Protein AF-A0A5J4QXN6-F1 (afdb_monomer)

Nearest PDB structures (foldseek):
  5jem-assembly2_F  TM=5.498E-01  e=8.122E+00  Homo sapiens

pLDDT: mean 82.87, std 13.61, range [43.97, 97.0]

Structure (mmCIF, N/CA/C/O backbone):
data_AF-A0A5J4QXN6-F1
#
_entry.id   AF-A0A5J4QXN6-F1
#
loop_
_atom_site.group_PDB
_atom_site.id
_atom_site.type_symbol
_atom_site.label_atom_id
_atom_site.label_alt_id
_atom_site.label_comp_id
_atom_site.label_asym_id
_atom_site.label_entity_id
_atom_site.label_seq_id
_atom_site.pdbx_PDB_ins_code
_atom_site.Cartn_x
_atom_site.Cartn_y
_atom_site.Cartn_z
_atom_site.occupancy
_atom_site.B_iso_or_equiv
_atom_site.auth_seq_id
_atom_site.auth_comp_id
_atom_site.auth_asym_id
_atom_site.auth_atom_id
_atom_site.pdbx_PDB_model_num
ATOM 1 N N . MET A 1 1 ? 1.321 15.694 -5.511 1.00 43.97 1 MET A N 1
ATOM 2 C CA . MET A 1 1 ? 0.895 14.464 -4.817 1.00 43.97 1 MET A CA 1
ATOM 3 C C . MET A 1 1 ? -0.142 13.798 -5.688 1.00 43.97 1 MET A C 1
ATOM 5 O O . MET A 1 1 ? -1.158 14.418 -5.972 1.00 43.97 1 MET A O 1
ATOM 9 N N . GLU A 1 2 ? 0.158 12.606 -6.192 1.00 50.16 2 GLU A N 1
ATOM 10 C CA . GLU A 1 2 ? -0.823 11.785 -6.899 1.00 50.16 2 GLU A CA 1
ATOM 11 C C . GLU A 1 2 ? -1.932 11.427 -5.901 1.00 50.16 2 GLU A C 1
ATOM 13 O O . GLU A 1 2 ? -1.649 10.930 -4.809 1.00 50.16 2 GLU A O 1
ATOM 18 N N . THR A 1 3 ? -3.184 11.758 -6.210 1.00 52.06 3 THR A N 1
ATOM 19 C CA . THR A 1 3 ? -4.310 11.427 -5.333 1.00 52.06 3 THR A CA 1
ATOM 20 C C . THR A 1 3 ? -4.547 9.924 -5.422 1.00 52.06 3 THR A C 1
ATOM 22 O O . THR A 1 3 ? -5.150 9.442 -6.379 1.00 52.06 3 THR A O 1
ATOM 25 N N . ASN A 1 4 ? -4.049 9.165 -4.443 1.00 65.88 4 ASN A N 1
ATOM 26 C CA . ASN A 1 4 ? -4.338 7.738 -4.361 1.00 65.88 4 ASN A CA 1
ATOM 27 C C . ASN A 1 4 ? -5.810 7.551 -3.990 1.00 65.88 4 ASN A C 1
ATOM 29 O O . ASN A 1 4 ? -6.217 7.757 -2.849 1.00 65.88 4 ASN A O 1
ATOM 33 N N . LEU A 1 5 ? -6.621 7.179 -4.978 1.00 70.00 5 LEU A N 1
ATOM 34 C CA . LEU A 1 5 ? -8.036 6.903 -4.775 1.00 70.00 5 LEU A CA 1
ATOM 35 C C . LEU A 1 5 ? -8.199 5.607 -3.977 1.00 70.00 5 LEU A C 1
ATOM 37 O O . LEU A 1 5 ? -7.790 4.526 -4.404 1.00 70.00 5 LEU A O 1
ATOM 41 N N . LEU A 1 6 ? -8.823 5.724 -2.809 1.00 75.25 6 LEU A N 1
ATOM 42 C CA . LEU A 1 6 ? -9.178 4.583 -1.979 1.00 75.25 6 LEU A CA 1
ATOM 43 C C . LEU A 1 6 ? -10.405 3.883 -2.562 1.00 75.25 6 LEU A C 1
ATOM 45 O O . LEU A 1 6 ? -11.435 4.510 -2.811 1.00 75.25 6 LEU A O 1
ATOM 49 N N . THR A 1 7 ? -10.329 2.565 -2.747 1.00 82.62 7 THR A N 1
ATOM 50 C CA . THR A 1 7 ? -11.514 1.773 -3.092 1.00 82.62 7 THR A CA 1
ATOM 51 C C . THR A 1 7 ? -12.208 1.312 -1.816 1.00 82.62 7 THR A C 1
ATOM 53 O O . THR A 1 7 ? -11.559 0.930 -0.841 1.00 82.62 7 THR A O 1
ATOM 56 N N . LYS A 1 8 ? -13.546 1.282 -1.825 1.00 87.62 8 LYS A N 1
ATOM 57 C CA . LYS A 1 8 ? -14.343 0.770 -0.696 1.00 87.62 8 LYS A CA 1
ATOM 58 C C . LYS A 1 8 ? -13.886 -0.627 -0.260 1.00 87.62 8 LYS A C 1
ATOM 60 O O . LYS A 1 8 ? -13.787 -0.904 0.928 1.00 87.62 8 LYS A O 1
ATOM 65 N N . GLN A 1 9 ? -13.595 -1.496 -1.227 1.00 87.50 9 GLN A N 1
ATOM 66 C CA . GLN A 1 9 ? -13.135 -2.856 -0.961 1.00 87.50 9 GLN A CA 1
ATOM 67 C C . GLN A 1 9 ? -11.784 -2.875 -0.244 1.00 87.50 9 GLN A C 1
ATOM 69 O O . GLN A 1 9 ? -11.619 -3.639 0.704 1.00 87.50 9 GLN A O 1
ATOM 74 N N . ARG A 1 10 ? -10.835 -2.024 -0.654 1.00 84.12 10 ARG A N 1
ATOM 75 C CA . ARG A 1 10 ? -9.535 -1.941 0.011 1.00 84.12 10 ARG A CA 1
ATOM 76 C C . ARG A 1 10 ? -9.668 -1.433 1.439 1.00 84.12 10 ARG A C 1
ATOM 78 O O . ARG A 1 10 ? -9.068 -2.013 2.335 1.00 84.12 10 ARG A O 1
ATOM 85 N N . VAL A 1 11 ? -10.476 -0.395 1.650 1.00 90.50 11 VAL A N 1
ATOM 86 C CA . VAL A 1 11 ? -10.733 0.139 2.993 1.00 90.50 11 VAL A CA 1
ATOM 87 C C . VAL A 1 11 ? -11.257 -0.970 3.906 1.00 90.50 11 VAL A C 1
ATOM 89 O O . VAL A 1 11 ? -10.716 -1.173 4.984 1.00 90.50 11 VAL A O 1
ATOM 92 N N . LEU A 1 12 ? -12.228 -1.766 3.444 1.00 92.81 12 LEU A N 1
ATOM 93 C CA . LEU A 1 12 ? -12.754 -2.900 4.214 1.00 92.81 12 LEU A CA 1
ATOM 94 C C . LEU A 1 12 ? -11.687 -3.957 4.546 1.00 92.81 12 LEU A C 1
ATOM 96 O O . LEU A 1 12 ? -11.690 -4.497 5.646 1.00 92.81 12 LEU A O 1
ATOM 100 N N . GLN A 1 13 ? -10.768 -4.248 3.622 1.00 89.31 13 GLN A N 1
ATOM 101 C CA . GLN A 1 13 ? -9.664 -5.180 3.881 1.00 89.31 13 GLN A CA 1
ATOM 102 C C . GLN A 1 13 ? -8.697 -4.651 4.942 1.00 89.31 13 GLN A C 1
ATOM 104 O O . GLN A 1 13 ? -8.247 -5.419 5.787 1.00 89.31 13 GLN A O 1
ATOM 109 N N . VAL A 1 14 ? -8.381 -3.355 4.894 1.00 91.75 14 VAL A N 1
ATOM 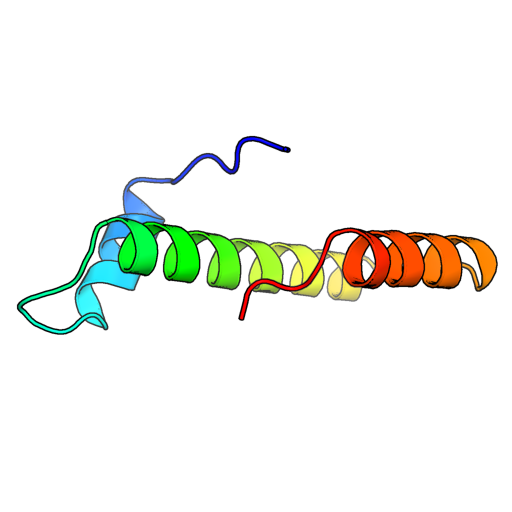110 C CA . VAL A 1 14 ? -7.488 -2.708 5.862 1.00 91.75 14 VAL A CA 1
ATOM 111 C C . VAL A 1 14 ? -8.124 -2.674 7.248 1.00 91.75 14 VAL A C 1
ATOM 113 O O . VAL A 1 14 ? -7.465 -3.031 8.219 1.00 91.75 14 VAL A O 1
ATOM 116 N N . LEU A 1 15 ? -9.413 -2.328 7.337 1.00 93.62 15 LEU A N 1
ATOM 117 C CA . LEU A 1 15 ? -10.147 -2.258 8.604 1.00 93.62 15 LEU A CA 1
ATOM 118 C C . LEU A 1 15 ? -10.115 -3.578 9.387 1.00 93.62 15 LEU A C 1
ATOM 120 O O . LEU A 1 15 ? -10.007 -3.541 10.604 1.00 93.62 15 LEU A O 1
ATOM 124 N N . ASN A 1 16 ? -10.128 -4.731 8.710 1.00 92.81 16 ASN A N 1
ATOM 125 C CA . ASN A 1 16 ? -10.052 -6.041 9.374 1.00 92.81 16 ASN A CA 1
ATOM 126 C C . ASN A 1 16 ? -8.745 -6.276 10.152 1.00 92.81 16 ASN A C 1
ATOM 128 O O . ASN A 1 16 ? -8.700 -7.166 10.996 1.00 92.81 16 ASN A O 1
ATOM 132 N N . ASN A 1 17 ? -7.682 -5.529 9.838 1.00 90.00 17 ASN A N 1
ATOM 133 C CA . ASN A 1 17 ? -6.361 -5.680 10.451 1.00 90.00 17 ASN A CA 1
ATOM 134 C C . ASN A 1 17 ? -5.989 -4.506 11.364 1.00 90.00 17 ASN A C 1
ATOM 136 O O . ASN A 1 17 ? -4.921 -4.525 11.979 1.00 90.00 17 ASN A O 1
ATOM 140 N N . LEU A 1 18 ? -6.830 -3.472 11.424 1.00 94.12 18 LEU A N 1
ATOM 141 C CA . LEU A 1 18 ? -6.613 -2.336 12.304 1.00 94.12 18 LEU A CA 1
ATOM 142 C C . LEU A 1 18 ? -7.124 -2.650 13.720 1.00 94.12 18 LEU A C 1
ATOM 144 O O . LEU A 1 18 ? -8.049 -3.446 13.882 1.00 94.12 18 LEU A O 1
ATOM 148 N N . PRO A 1 19 ? -6.518 -2.046 14.756 1.00 95.69 19 PRO A N 1
ATOM 149 C CA . PRO A 1 19 ? -7.071 -2.086 16.108 1.00 95.69 19 PRO A CA 1
ATOM 150 C C . PRO A 1 19 ? -8.456 -1.423 16.156 1.00 95.69 19 PRO A C 1
ATOM 152 O O . PRO A 1 19 ? -8.820 -0.687 15.247 1.00 95.69 19 PRO A O 1
ATOM 155 N N . GLU A 1 20 ? -9.208 -1.642 17.238 1.00 95.94 20 GLU A N 1
ATOM 156 C CA . GLU A 1 20 ? -10.541 -1.039 17.436 1.00 95.94 20 GLU A CA 1
ATOM 157 C C . GLU A 1 20 ? -10.514 0.498 17.329 1.00 95.94 20 GLU A C 1
ATOM 159 O O . GLU A 1 20 ? -11.410 1.111 16.754 1.00 95.94 20 GLU A O 1
ATOM 164 N N . GLU A 1 21 ? -9.445 1.120 17.834 1.00 97.00 21 GLU A N 1
ATOM 165 C CA . GLU A 1 21 ? -9.202 2.557 17.732 1.00 97.00 21 GLU A CA 1
ATOM 166 C C . GLU A 1 21 ? -7.961 2.822 16.879 1.00 97.00 21 GLU A C 1
ATOM 168 O O . GLU A 1 21 ? -6.867 2.333 17.163 1.00 97.00 21 GLU A O 1
ATOM 173 N N . PHE A 1 22 ? -8.110 3.636 15.840 1.00 95.69 22 PHE A N 1
ATOM 174 C CA . PHE A 1 22 ? -7.026 4.040 14.952 1.00 95.69 22 PHE A CA 1
ATOM 175 C C . PHE A 1 22 ? -7.272 5.458 14.442 1.00 95.69 22 PHE A C 1
ATOM 177 O O . PHE A 1 22 ? -8.394 5.964 14.468 1.00 95.69 22 PHE A O 1
ATOM 184 N N . THR A 1 23 ? -6.216 6.10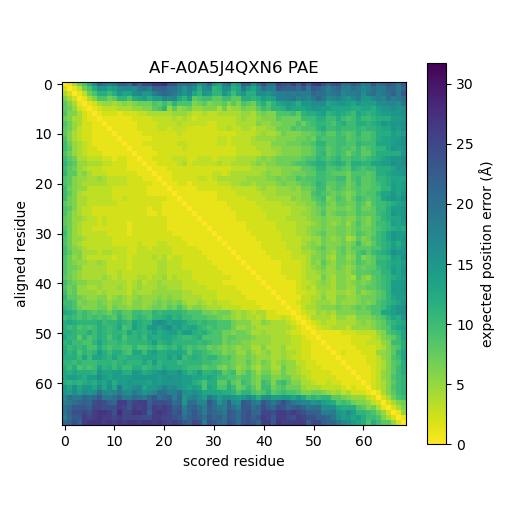9 13.960 1.00 95.69 23 THR A N 1
ATOM 185 C CA . THR A 1 23 ? -6.332 7.451 13.385 1.00 95.69 23 THR A CA 1
ATOM 186 C C . THR A 1 23 ? -6.642 7.397 11.893 1.00 95.69 23 THR A C 1
ATOM 188 O O . THR A 1 23 ? -6.342 6.419 11.200 1.00 95.69 23 THR A O 1
ATOM 191 N N . THR A 1 24 ? -7.207 8.480 11.369 1.00 92.12 24 THR A N 1
ATOM 192 C CA . THR A 1 24 ? -7.450 8.646 9.933 1.00 92.12 24 THR A CA 1
ATOM 193 C C . THR A 1 24 ? -6.169 8.521 9.111 1.00 92.12 24 THR A C 1
ATOM 195 O O . THR A 1 24 ? -6.175 7.868 8.069 1.00 92.12 24 THR A O 1
ATOM 198 N N . GLU A 1 25 ? -5.054 9.052 9.616 1.00 91.69 25 GLU A N 1
ATOM 199 C CA . GLU A 1 25 ? -3.739 8.985 8.968 1.00 91.69 25 GLU A CA 1
ATOM 200 C C . GLU A 1 25 ? -3.238 7.541 8.893 1.00 91.69 25 GLU A C 1
ATOM 202 O O . GLU A 1 25 ? -2.640 7.146 7.893 1.00 91.69 25 GLU A O 1
ATOM 207 N N . ARG A 1 26 ? -3.512 6.720 9.921 1.00 93.06 26 ARG A N 1
ATOM 208 C CA . ARG A 1 26 ? -3.139 5.303 9.89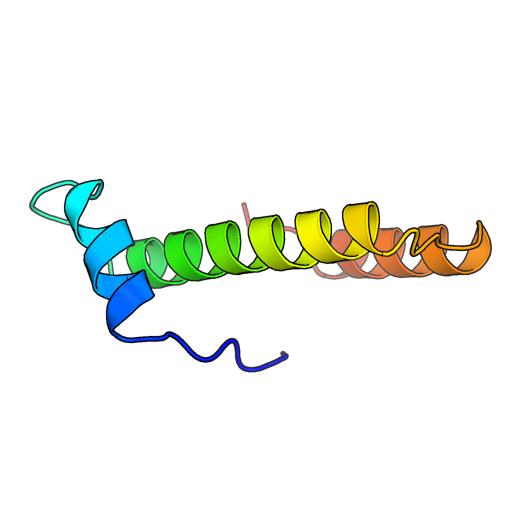7 1.00 93.06 26 ARG A CA 1
ATOM 209 C C . ARG A 1 26 ? -3.911 4.545 8.824 1.00 93.06 26 ARG A C 1
ATOM 211 O O . ARG A 1 26 ? -3.304 3.776 8.085 1.00 93.06 26 ARG A O 1
ATOM 218 N N . LEU A 1 27 ? -5.220 4.775 8.712 1.00 91.50 27 LEU A N 1
ATOM 219 C CA . LEU A 1 27 ? -6.041 4.154 7.671 1.00 91.50 27 LEU A CA 1
ATOM 220 C C . LEU A 1 27 ? -5.561 4.547 6.266 1.00 91.50 27 LEU A C 1
ATOM 222 O O . LEU A 1 27 ? -5.434 3.683 5.394 1.00 91.50 27 LEU A O 1
ATOM 226 N N . GLU A 1 28 ? -5.285 5.834 6.052 1.00 88.44 28 GLU A N 1
ATOM 227 C CA . GLU A 1 28 ? -4.771 6.346 4.780 1.00 88.44 28 GLU A CA 1
ATOM 228 C C . GLU A 1 28 ? -3.418 5.714 4.431 1.00 88.44 28 GLU A C 1
ATOM 230 O O . GLU A 1 28 ? -3.245 5.205 3.319 1.00 88.44 28 GLU A O 1
ATOM 235 N N . TYR A 1 29 ? -2.490 5.677 5.392 1.00 89.06 29 TYR A N 1
ATOM 236 C CA . TYR A 1 29 ? -1.160 5.098 5.218 1.0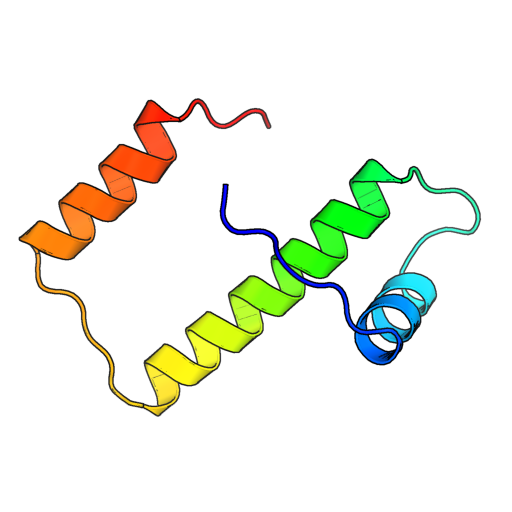0 89.06 29 TYR A CA 1
ATOM 237 C C . TYR A 1 29 ? -1.215 3.617 4.837 1.00 89.06 29 TYR A C 1
ATOM 239 O O . TYR A 1 29 ? -0.579 3.204 3.867 1.00 89.06 29 TYR A O 1
ATOM 247 N N . GLU A 1 30 ? -2.000 2.817 5.559 1.00 91.44 30 GLU A N 1
ATOM 248 C CA . GLU A 1 30 ? -2.140 1.385 5.277 1.00 91.44 30 GLU A CA 1
ATOM 249 C C . GLU A 1 30 ? -2.725 1.147 3.882 1.00 91.44 30 GLU A C 1
ATOM 251 O O . GLU A 1 30 ? -2.222 0.328 3.110 1.00 91.44 30 GLU A O 1
ATOM 256 N N . CYS A 1 31 ? -3.749 1.913 3.499 1.00 89.69 31 CYS A N 1
ATOM 257 C CA . CYS A 1 31 ? -4.309 1.800 2.158 1.00 89.69 31 CYS A CA 1
ATOM 258 C C . CYS A 1 31 ? -3.300 2.195 1.066 1.00 89.69 31 CYS A C 1
ATOM 260 O O . CYS A 1 31 ? -3.212 1.517 0.037 1.00 89.69 31 CYS A O 1
ATOM 262 N N . TYR A 1 32 ? -2.539 3.273 1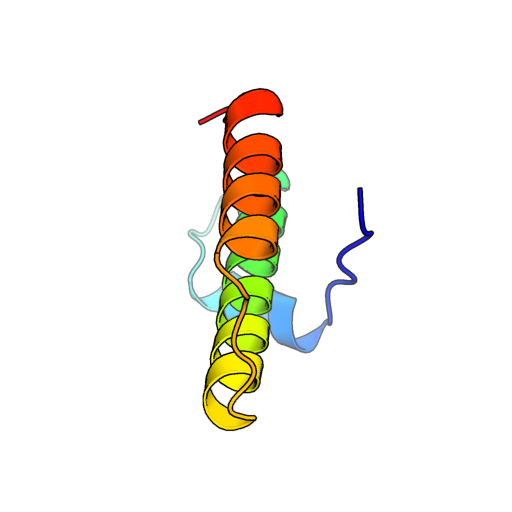.281 1.00 86.62 32 TYR A N 1
ATOM 263 C CA . TYR A 1 32 ? -1.469 3.706 0.382 1.00 86.62 32 TYR A CA 1
ATOM 264 C C . TYR A 1 32 ? -0.397 2.624 0.214 1.00 86.62 32 TYR A C 1
ATOM 266 O O . TYR A 1 32 ? 0.025 2.335 -0.912 1.00 86.62 32 TYR A O 1
ATOM 274 N N . LEU A 1 33 ? 0.026 2.017 1.324 1.00 87.00 33 LEU A N 1
ATOM 275 C CA . LEU A 1 33 ? 1.077 1.011 1.347 1.00 87.00 33 LEU A CA 1
ATOM 276 C C . LEU A 1 33 ? 0.670 -0.221 0.537 1.00 87.00 33 LEU A C 1
ATOM 278 O O . LEU A 1 33 ? 1.402 -0.627 -0.366 1.00 87.00 33 LEU A O 1
ATOM 282 N N . ILE A 1 34 ? -0.521 -0.772 0.787 1.00 87.06 34 ILE A N 1
ATOM 283 C CA . ILE A 1 34 ? -0.984 -1.966 0.068 1.00 87.06 34 ILE A CA 1
ATOM 284 C C . ILE A 1 34 ? -1.163 -1.667 -1.428 1.00 87.06 34 ILE A C 1
ATOM 286 O O . ILE A 1 34 ? -0.752 -2.465 -2.269 1.00 87.06 34 ILE A O 1
ATOM 290 N N . ASN A 1 35 ? -1.711 -0.501 -1.788 1.00 85.06 35 ASN A N 1
ATOM 291 C CA . ASN A 1 35 ? -1.827 -0.095 -3.193 1.00 85.06 35 ASN A CA 1
ATOM 292 C C . ASN A 1 35 ? -0.461 0.030 -3.878 1.00 85.06 35 ASN A C 1
ATOM 294 O O . ASN A 1 35 ? -0.315 -0.358 -5.038 1.00 85.06 35 ASN A O 1
ATOM 298 N N . SER A 1 36 ? 0.539 0.552 -3.167 1.00 84.38 36 SER A N 1
ATOM 299 C CA . SER A 1 36 ? 1.894 0.679 -3.701 1.00 84.38 36 SER A CA 1
ATOM 300 C C . SER A 1 36 ? 2.544 -0.681 -3.924 1.00 84.38 36 SER A C 1
ATOM 302 O O . SER A 1 36 ? 3.078 -0.914 -5.006 1.00 84.38 36 SER A O 1
ATOM 304 N N . ILE A 1 37 ? 2.398 -1.602 -2.968 1.00 86.25 37 ILE A N 1
ATOM 305 C CA . ILE A 1 37 ? 2.881 -2.981 -3.099 1.00 86.25 37 ILE A CA 1
ATOM 306 C C . ILE A 1 37 ? 2.225 -3.671 -4.298 1.00 86.25 37 ILE A C 1
ATOM 308 O O . ILE A 1 37 ? 2.914 -4.276 -5.114 1.00 86.25 37 ILE A O 1
ATOM 312 N N . GLU A 1 38 ? 0.903 -3.579 -4.447 1.00 86.62 38 GLU A N 1
ATOM 313 C CA . GLU A 1 38 ? 0.214 -4.227 -5.565 1.00 86.62 38 GLU A CA 1
ATOM 314 C C . GLU A 1 38 ? 0.637 -3.672 -6.922 1.00 86.62 38 GLU A C 1
ATOM 316 O O . GLU A 1 38 ? 0.875 -4.450 -7.847 1.00 86.62 38 GLU A O 1
ATOM 321 N N . ARG A 1 39 ? 0.764 -2.348 -7.044 1.00 85.50 39 ARG A N 1
ATOM 322 C CA . ARG A 1 39 ? 1.256 -1.706 -8.267 1.00 85.50 39 ARG A CA 1
ATOM 323 C C . ARG A 1 39 ? 2.655 -2.208 -8.618 1.00 85.50 39 ARG A C 1
ATOM 325 O O . ARG A 1 39 ? 2.885 -2.621 -9.750 1.00 85.50 39 ARG A O 1
ATOM 332 N N . GLU A 1 40 ? 3.559 -2.240 -7.647 1.00 85.81 40 GLU A N 1
ATOM 333 C CA . GLU A 1 40 ? 4.941 -2.677 -7.863 1.00 85.81 40 GLU A CA 1
ATOM 334 C C . GLU A 1 40 ? 5.032 -4.175 -8.185 1.00 85.81 40 GLU A C 1
ATOM 336 O O . GLU A 1 40 ? 5.779 -4.577 -9.075 1.00 85.81 40 GLU A O 1
ATOM 341 N N . LEU A 1 41 ? 4.200 -5.015 -7.563 1.00 88.75 41 LEU A N 1
ATOM 342 C CA . LEU A 1 41 ? 4.087 -6.426 -7.940 1.00 88.75 41 LEU A CA 1
ATOM 343 C C . LEU A 1 41 ? 3.601 -6.600 -9.386 1.00 88.75 41 LEU A C 1
ATOM 345 O O . LEU A 1 41 ? 4.048 -7.520 -10.075 1.00 88.75 41 LEU A O 1
ATOM 349 N N . GLN A 1 42 ? 2.696 -5.741 -9.865 1.00 89.50 42 GLN A N 1
ATOM 350 C CA . GLN A 1 42 ? 2.277 -5.742 -11.270 1.00 89.50 42 GLN A CA 1
ATOM 351 C C . GLN A 1 42 ? 3.390 -5.254 -12.200 1.00 89.50 42 GLN A C 1
ATOM 353 O O . GLN A 1 42 ? 3.547 -5.810 -13.286 1.00 89.50 42 GLN A O 1
ATOM 358 N N . ASP A 1 43 ? 4.182 -4.265 -11.783 1.00 88.44 43 ASP A N 1
ATOM 359 C CA . ASP A 1 43 ? 5.352 -3.797 -12.534 1.00 88.44 43 ASP A CA 1
ATOM 360 C C . ASP A 1 43 ? 6.363 -4.931 -12.740 1.00 88.44 43 ASP A C 1
ATOM 362 O O . ASP A 1 43 ? 6.778 -5.189 -13.874 1.00 88.44 43 ASP A O 1
ATOM 366 N N . VAL A 1 44 ? 6.667 -5.676 -11.673 1.00 88.56 44 VAL A N 1
ATOM 367 C CA . VAL A 1 44 ? 7.547 -6.852 -11.724 1.00 88.56 44 VAL A CA 1
ATOM 368 C C . VAL A 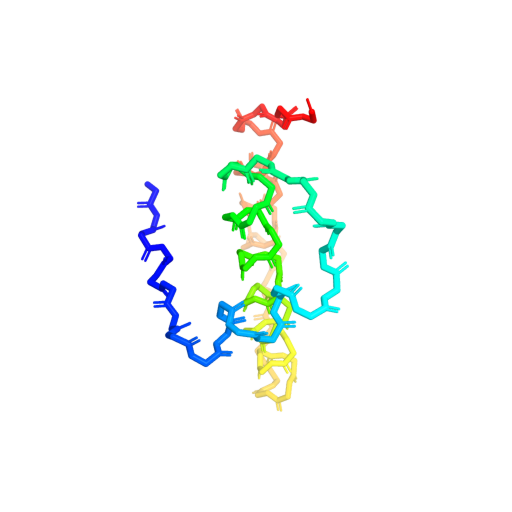1 44 ? 6.978 -7.924 -12.653 1.00 88.56 44 VAL A C 1
ATOM 370 O O . VAL A 1 44 ? 7.691 -8.426 -13.521 1.00 88.56 44 VAL A O 1
ATOM 373 N N . LYS A 1 45 ? 5.686 -8.259 -12.525 1.00 90.50 45 LYS A N 1
ATOM 374 C CA . LYS A 1 45 ? 5.026 -9.250 -13.400 1.00 90.50 45 LYS A CA 1
ATOM 375 C C . LYS A 1 45 ? 5.048 -8.847 -14.872 1.00 90.50 45 LYS A C 1
ATOM 377 O O . LYS A 1 45 ? 5.184 -9.711 -15.732 1.00 90.50 45 LYS A O 1
ATOM 382 N N . ALA A 1 46 ? 4.911 -7.557 -15.161 1.00 93.44 46 ALA A N 1
ATOM 383 C CA . ALA A 1 46 ? 4.954 -7.019 -16.515 1.00 93.44 46 ALA A CA 1
ATOM 384 C C . ALA A 1 46 ? 6.384 -6.890 -17.075 1.00 93.44 46 ALA A C 1
ATOM 386 O O . ALA A 1 46 ? 6.543 -6.447 -18.211 1.00 93.44 46 ALA A O 1
ATOM 387 N N . GLY A 1 47 ? 7.418 -7.242 -16.300 1.00 90.94 47 GLY A N 1
ATOM 388 C CA . GLY A 1 47 ? 8.816 -7.101 -16.707 1.00 90.94 47 GLY A CA 1
ATOM 389 C C . GLY A 1 47 ? 9.250 -5.645 -16.868 1.00 90.94 47 GLY A C 1
ATOM 390 O O . GLY A 1 47 ? 10.184 -5.368 -17.621 1.00 90.94 47 GLY A O 1
ATOM 391 N N . ARG A 1 48 ? 8.570 -4.701 -16.200 1.00 89.12 48 ARG A N 1
ATOM 392 C CA . ARG A 1 48 ? 8.972 -3.294 -16.216 1.00 89.12 48 ARG A CA 1
ATOM 393 C C . ARG A 1 48 ? 10.281 -3.153 -15.448 1.00 89.12 48 ARG A C 1
ATOM 395 O O . ARG A 1 48 ? 10.377 -3.541 -14.287 1.00 89.12 48 ARG A O 1
ATOM 402 N N . VAL A 1 49 ? 11.281 -2.589 -16.112 1.00 85.31 49 VAL A N 1
ATOM 403 C CA . VAL A 1 49 ? 12.596 -2.304 -15.538 1.00 85.31 49 VAL A CA 1
ATOM 404 C C . VAL A 1 49 ? 12.868 -0.814 -15.644 1.00 85.31 49 VAL A C 1
ATOM 406 O O . VAL A 1 49 ? 12.418 -0.166 -16.588 1.00 85.31 49 VAL A O 1
ATOM 409 N N . LEU A 1 50 ? 13.593 -0.283 -14.667 1.00 83.38 50 LEU A N 1
ATOM 410 C CA . LEU A 1 50 ? 14.093 1.085 -14.700 1.00 83.38 50 LEU A CA 1
ATOM 411 C C . LEU A 1 50 ? 15.548 1.061 -15.158 1.00 83.38 50 LEU A C 1
ATOM 413 O O . LEU A 1 50 ? 16.332 0.206 -14.737 1.00 83.38 50 LEU A O 1
ATOM 417 N N . THR A 1 51 ? 15.914 2.021 -15.996 1.00 90.44 51 THR A N 1
ATOM 418 C CA . THR A 1 51 ? 17.316 2.347 -16.257 1.00 90.44 51 THR A CA 1
ATOM 419 C C . THR A 1 51 ? 17.984 2.895 -14.994 1.00 90.44 51 THR A C 1
ATOM 421 O O . THR A 1 51 ? 17.330 3.285 -14.021 1.00 90.44 51 THR A O 1
ATOM 424 N N . VAL A 1 52 ? 19.316 2.939 -14.995 1.00 87.06 52 VAL A N 1
ATOM 425 C CA . VAL A 1 52 ? 20.089 3.440 -13.851 1.00 87.06 52 VAL A CA 1
ATOM 426 C C . VAL A 1 52 ? 19.770 4.913 -13.576 1.00 87.06 52 VAL A C 1
ATOM 428 O O . VAL A 1 52 ? 19.642 5.303 -12.416 1.00 87.06 52 VAL A O 1
ATOM 431 N N . GLU A 1 53 ? 19.615 5.734 -14.614 1.00 90.25 53 GLU A N 1
ATOM 432 C CA . GLU A 1 53 ? 19.238 7.142 -14.490 1.00 90.25 53 GLU A CA 1
ATOM 433 C C . GLU A 1 53 ? 17.829 7.325 -13.906 1.00 90.25 53 GLU A C 1
ATOM 435 O O . GLU A 1 53 ? 17.642 8.146 -13.005 1.00 90.25 53 GLU A O 1
ATOM 440 N N . GLU A 1 54 ? 16.848 6.539 -14.358 1.00 87.88 54 GLU A N 1
ATOM 441 C CA . GLU A 1 54 ? 15.480 6.570 -13.819 1.00 87.88 54 GLU A CA 1
ATOM 442 C C . GLU A 1 54 ? 15.436 6.113 -12.357 1.00 87.88 54 GLU A C 1
ATOM 444 O O . GLU A 1 54 ? 14.744 6.716 -11.534 1.00 87.88 54 GLU A O 1
ATOM 449 N N . GLY A 1 55 ? 16.220 5.086 -12.017 1.00 85.62 55 GLY A N 1
ATOM 450 C CA . GLY A 1 55 ? 16.376 4.616 -10.644 1.00 85.62 55 GLY A CA 1
ATOM 451 C C . GLY A 1 55 ? 16.951 5.697 -9.727 1.00 85.62 55 GLY A C 1
ATOM 452 O O . GLY A 1 55 ? 16.396 5.948 -8.658 1.00 85.62 55 GLY A O 1
ATOM 453 N N . LYS A 1 56 ? 18.014 6.389 -10.162 1.00 87.06 56 LYS A N 1
ATOM 454 C CA . LYS A 1 56 ? 18.615 7.506 -9.410 1.00 87.06 56 LYS A CA 1
ATOM 455 C C . LYS A 1 56 ? 17.612 8.626 -9.162 1.00 87.06 56 LYS A C 1
ATOM 457 O O . LYS A 1 56 ? 17.430 9.025 -8.019 1.00 87.06 56 LYS A O 1
ATOM 462 N N . LYS A 1 57 ? 16.896 9.058 -10.204 1.00 86.50 57 LYS A N 1
ATOM 463 C CA . LYS A 1 57 ? 15.883 10.112 -10.083 1.00 86.50 57 LYS A CA 1
ATOM 464 C C . LYS A 1 57 ? 14.800 9.754 -9.060 1.00 86.50 57 LYS A C 1
ATOM 466 O O . LYS A 1 57 ? 14.423 10.591 -8.247 1.00 86.50 57 LYS A O 1
ATOM 471 N N . ARG A 1 58 ? 14.333 8.503 -9.059 1.00 82.56 58 ARG A N 1
ATOM 472 C CA . ARG A 1 58 ? 13.305 8.037 -8.119 1.00 82.56 58 ARG A CA 1
ATOM 473 C C . ARG A 1 58 ? 13.814 7.978 -6.676 1.00 82.56 58 ARG A C 1
ATOM 475 O O . ARG A 1 58 ? 13.076 8.314 -5.756 1.00 82.56 58 ARG A O 1
ATOM 482 N N . ILE A 1 59 ? 15.072 7.585 -6.471 1.00 83.81 59 ILE A N 1
ATOM 483 C CA . ILE A 1 59 ? 15.720 7.621 -5.150 1.00 83.81 59 ILE A CA 1
ATOM 484 C C . ILE A 1 59 ? 15.870 9.068 -4.665 1.00 83.81 59 ILE A C 1
ATOM 486 O O . ILE A 1 59 ? 15.570 9.357 -3.505 1.00 83.81 59 ILE A O 1
ATOM 490 N N . ASP A 1 60 ? 16.279 9.981 -5.543 1.00 84.38 60 ASP A N 1
ATOM 491 C CA . ASP A 1 60 ? 16.421 11.401 -5.219 1.00 84.38 60 ASP A CA 1
ATOM 492 C C . ASP A 1 60 ? 15.068 12.025 -4.847 1.00 84.38 60 ASP A C 1
ATOM 494 O O . ASP A 1 60 ? 14.993 12.778 -3.883 1.00 84.38 60 ASP A O 1
ATOM 498 N N . GLU A 1 61 ? 13.976 11.672 -5.531 1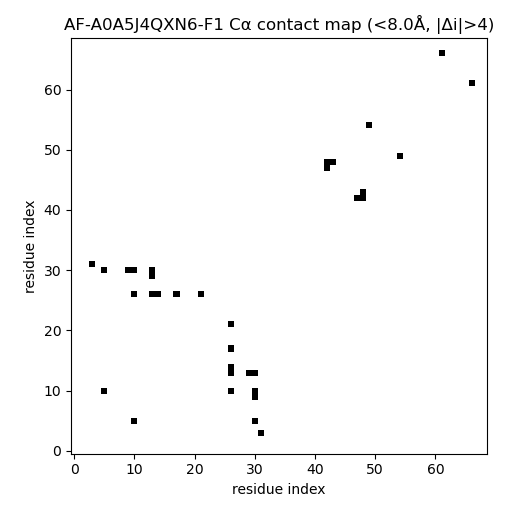.00 79.31 61 GLU A N 1
ATOM 499 C CA . GLU A 1 61 ? 12.614 12.116 -5.190 1.00 79.31 61 GLU A CA 1
ATOM 500 C C . GLU A 1 61 ? 12.172 11.633 -3.796 1.00 79.31 61 GLU A C 1
ATOM 502 O O . GLU A 1 61 ? 11.582 12.399 -3.032 1.00 79.31 61 GLU A O 1
ATOM 507 N N . ILE A 1 62 ? 12.504 10.389 -3.435 1.00 75.38 62 ILE A N 1
ATOM 508 C CA . ILE A 1 62 ? 12.188 9.811 -2.119 1.00 75.38 62 ILE A CA 1
ATOM 509 C C . ILE A 1 62 ? 13.025 10.468 -1.011 1.00 75.38 62 ILE A C 1
ATOM 511 O O . ILE A 1 62 ? 12.509 10.772 0.063 1.00 75.38 62 ILE A O 1
ATOM 515 N N . THR A 1 63 ? 14.314 10.700 -1.261 1.00 75.44 63 THR A N 1
ATOM 516 C CA . THR A 1 63 ? 15.263 11.216 -0.258 1.00 75.44 63 THR A CA 1
ATOM 517 C C . THR A 1 63 ? 15.212 12.737 -0.105 1.00 75.44 63 THR A C 1
ATOM 519 O O . THR A 1 63 ? 15.369 13.246 1.004 1.00 75.44 63 THR A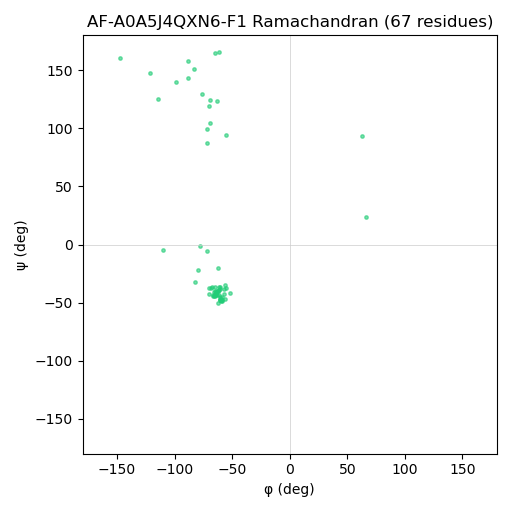 O 1
ATOM 522 N N . SER A 1 64 ? 14.924 13.471 -1.182 1.00 70.94 64 SER A N 1
ATOM 523 C CA . SER A 1 64 ? 14.807 14.939 -1.177 1.00 70.94 64 SER A CA 1
ATOM 524 C C . SER A 1 64 ? 13.459 15.427 -0.649 1.00 70.94 64 SER A C 1
ATOM 526 O O . SER A 1 64 ? 13.350 16.565 -0.196 1.00 70.94 64 SER A O 1
ATOM 528 N N . GLY A 1 65 ? 12.430 14.574 -0.681 1.00 59.09 65 GLY A N 1
ATOM 529 C CA . GLY A 1 65 ? 11.095 14.869 -0.160 1.00 59.09 65 GLY A CA 1
ATOM 530 C C . GLY A 1 65 ? 10.999 14.918 1.367 1.00 59.09 65 GLY A C 1
ATOM 531 O O . GLY A 1 65 ? 9.942 15.273 1.880 1.00 59.09 65 GLY A O 1
ATOM 532 N N . GLY A 1 66 ? 12.081 14.591 2.085 1.00 46.62 66 GLY A N 1
ATOM 533 C C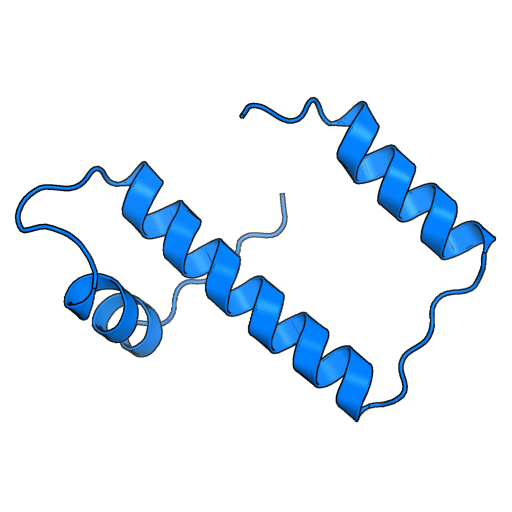A . GLY A 1 66 ? 12.085 14.481 3.536 1.00 46.62 66 GLY A CA 1
ATOM 534 C C . GLY A 1 66 ? 11.146 13.368 3.974 1.00 46.62 66 GLY A C 1
ATOM 535 O O . GLY A 1 66 ? 9.955 13.589 4.175 1.00 46.62 66 GLY A O 1
ATOM 536 N N . THR A 1 67 ? 11.682 12.164 4.144 1.00 47.44 67 THR A N 1
ATOM 537 C CA . THR A 1 67 ? 10.981 11.083 4.831 1.00 47.44 67 THR A CA 1
ATOM 538 C C . THR A 1 67 ? 10.569 11.577 6.220 1.00 47.44 67 THR A C 1
ATOM 540 O O . THR A 1 67 ? 11.360 11.557 7.161 1.00 47.44 67 THR A O 1
ATOM 543 N N . ARG A 1 68 ? 9.335 12.075 6.352 1.00 45.34 68 ARG A N 1
ATOM 544 C CA . ARG A 1 68 ? 8.637 12.150 7.633 1.00 45.34 68 ARG A CA 1
ATOM 545 C C . ARG A 1 68 ? 8.273 10.712 7.976 1.00 45.34 68 ARG A C 1
ATOM 547 O O . ARG A 1 68 ? 7.236 10.216 7.544 1.00 45.34 68 ARG A O 1
ATOM 554 N N . PHE A 1 69 ? 9.216 10.038 8.629 1.00 49.53 69 PHE A N 1
ATOM 555 C CA . PHE A 1 69 ? 8.893 8.931 9.518 1.00 49.53 69 PHE A CA 1
ATOM 556 C C . PHE A 1 69 ? 8.013 9.445 10.660 1.00 49.53 69 PHE A C 1
ATOM 558 O O . PHE A 1 69 ? 8.228 10.609 11.079 1.00 49.53 69 PHE A O 1
#

Mean predicted aligned error: 7.65 Å

Secondary structure (DSSP, 8-state):
----PPPHHHHHHHHTTS-SS--HHHHHHHHHHHHHHHHHHHHHHTT----HHHHHHHHHHHHHT----

Radius of gyration: 14.9 Å; Cα contacts (8 Å, |Δi|>4): 17; chains: 1; bounding box: 34×24×34 Å

Organism: NCBI:txid433724

Foldseek 3Di:
DPPDDADPVLLVVLVVVDDPDDDPVVSVVSSVVVVVVVVVVVCVVVVPDDDPVRVVVVVCCVVVVDPPD

Sequence (69 aa):
METNLLTKQRVLQVLNNLPEEFTTERLEYECYLINSIERELQDVKAGRVLTVEEGKKRIDEITSGGTRF

Solvent-accessible surface area (backbone atoms only — not comparable to full-atom values): 4381 Å² total; per-residue (Å²): 131,84,83,80,80,81,49,73,68,56,53,57,60,51,56,75,76,50,65,98,75,78,54,72,67,54,56,51,48,54,54,52,50,54,53,49,52,53,52,51,54,50,34,58,74,69,67,62,78,75,54,72,69,57,46,50,54,54,50,47,55,56,62,73,66,57,78,82,122